Protein AF-A0A954FZ71-F1 (afdb_monomer_lite)

Structure (mmCIF, N/CA/C/O backbone):
data_AF-A0A954FZ71-F1
#
_entry.id   AF-A0A954FZ71-F1
#
loop_
_atom_site.group_PDB
_atom_site.id
_atom_site.type_symbol
_atom_site.label_atom_id
_atom_site.label_alt_id
_atom_site.label_comp_id
_atom_site.label_asym_id
_atom_site.label_entity_id
_atom_site.label_seq_id
_atom_site.pdbx_PDB_ins_code
_atom_site.Cartn_x
_atom_site.Cartn_y
_atom_site.Cartn_z
_atom_site.occupancy
_atom_site.B_iso_or_equiv
_atom_site.auth_seq_id
_atom_site.auth_comp_id
_atom_site.auth_asym_id
_atom_site.auth_atom_id
_atom_site.pdbx_PDB_model_num
ATOM 1 N N . MET A 1 1 ? -16.943 2.667 20.156 1.00 63.28 1 MET A N 1
ATOM 2 C CA . MET A 1 1 ? -15.566 3.129 20.426 1.00 63.28 1 MET A CA 1
ATOM 3 C C . MET A 1 1 ? -15.342 4.389 19.629 1.00 63.28 1 MET A C 1
ATOM 5 O O . MET A 1 1 ? -15.594 4.358 18.424 1.00 63.28 1 MET A O 1
ATOM 9 N N . ASN A 1 2 ? -14.928 5.472 20.284 1.00 74.81 2 ASN A N 1
ATOM 10 C CA . ASN A 1 2 ? -14.467 6.642 19.549 1.00 74.81 2 ASN A CA 1
ATOM 11 C C . ASN A 1 2 ? -13.213 6.246 18.766 1.00 74.81 2 ASN A C 1
ATOM 13 O O . ASN A 1 2 ? -12.483 5.338 19.165 1.00 74.81 2 ASN A O 1
ATOM 17 N N . GLN A 1 3 ? -12.969 6.883 17.618 1.00 68.75 3 GLN A N 1
ATOM 18 C CA . GLN A 1 3 ? -11.796 6.534 16.809 1.00 68.75 3 GLN A CA 1
ATOM 19 C C . GLN A 1 3 ? -10.477 6.708 17.577 1.00 68.75 3 GLN A C 1
ATOM 21 O O . GLN A 1 3 ? -9.546 5.955 17.324 1.00 68.75 3 GLN A O 1
ATOM 26 N N . GLN A 1 4 ? -10.433 7.644 18.528 1.00 75.44 4 GLN A N 1
ATOM 27 C CA . GLN A 1 4 ? -9.276 7.941 19.378 1.00 75.44 4 GLN A CA 1
ATOM 28 C C . GLN A 1 4 ? -8.941 6.839 20.398 1.00 75.44 4 GLN A C 1
ATOM 30 O O . GLN A 1 4 ? -7.842 6.848 20.939 1.00 75.44 4 GLN A O 1
ATOM 35 N N . ASP A 1 5 ? -9.844 5.880 20.637 1.00 85.88 5 ASP A N 1
ATOM 36 C CA . ASP A 1 5 ? -9.616 4.786 21.595 1.00 85.88 5 ASP A CA 1
ATOM 37 C C . ASP A 1 5 ? -8.957 3.553 20.943 1.00 85.88 5 ASP A C 1
ATOM 39 O O . ASP A 1 5 ? -8.672 2.562 21.618 1.00 85.88 5 ASP A O 1
ATOM 43 N N . ARG A 1 6 ? -8.778 3.553 19.614 1.00 92.50 6 ARG A N 1
ATOM 44 C CA . ARG A 1 6 ? -8.213 2.415 18.875 1.00 92.50 6 ARG A CA 1
ATOM 45 C C . ARG A 1 6 ? -6.689 2.468 18.884 1.00 92.50 6 ARG A C 1
ATOM 47 O O . ARG A 1 6 ? -6.098 3.537 18.801 1.00 92.50 6 ARG A O 1
ATOM 54 N N . ILE A 1 7 ? -6.059 1.293 18.908 1.00 97.25 7 ILE A N 1
ATOM 55 C CA . ILE A 1 7 ? -4.600 1.164 18.807 1.00 97.25 7 ILE A CA 1
ATOM 56 C C . ILE A 1 7 ? -4.120 1.795 17.491 1.00 97.25 7 ILE A C 1
ATOM 58 O O . ILE A 1 7 ? -4.714 1.561 16.433 1.00 97.25 7 ILE A O 1
ATOM 62 N N . LEU A 1 8 ? -3.034 2.567 17.565 1.00 97.12 8 LEU A N 1
ATOM 63 C CA . LEU A 1 8 ? -2.336 3.097 16.399 1.00 97.12 8 LEU A CA 1
ATOM 64 C C . LEU A 1 8 ? -1.422 2.017 15.805 1.00 97.12 8 LEU A C 1
ATOM 66 O O . LEU A 1 8 ? -0.449 1.603 16.430 1.00 97.12 8 LEU A O 1
ATOM 70 N N . LEU A 1 9 ? -1.742 1.575 14.592 1.00 98.06 9 LEU A N 1
ATOM 71 C CA . LEU A 1 9 ? -0.914 0.700 13.773 1.00 98.06 9 LEU A CA 1
ATOM 72 C C . LEU A 1 9 ? -0.105 1.561 12.800 1.00 98.06 9 LEU A C 1
ATOM 74 O O . LEU A 1 9 ? -0.665 2.156 11.877 1.00 98.06 9 LEU A O 1
ATOM 78 N N . ILE A 1 10 ? 1.204 1.622 13.020 1.00 98.31 10 ILE A N 1
ATOM 79 C CA . ILE A 1 10 ? 2.149 2.309 12.137 1.00 98.31 10 ILE A CA 1
ATOM 80 C C . ILE A 1 10 ? 2.736 1.272 11.180 1.00 98.31 10 ILE A C 1
ATOM 82 O O . ILE A 1 10 ? 3.198 0.221 11.624 1.00 98.31 10 ILE A O 1
ATOM 86 N N . LEU A 1 11 ? 2.664 1.545 9.880 1.00 98.50 11 LEU A N 1
ATOM 87 C CA . LEU A 1 11 ? 3.114 0.645 8.822 1.00 98.50 11 LEU A CA 1
ATOM 88 C C . LEU A 1 11 ? 4.249 1.291 8.032 1.00 98.50 11 LEU A C 1
ATOM 90 O O . LEU A 1 11 ? 4.089 2.403 7.536 1.00 98.50 11 LEU A O 1
ATOM 94 N N . ASP A 1 12 ? 5.343 0.558 7.873 1.00 98.44 12 ASP A N 1
ATOM 95 C CA . ASP A 1 12 ? 6.389 0.879 6.902 1.00 98.44 12 ASP A CA 1
ATOM 96 C C . ASP A 1 12 ? 5.860 0.702 5.463 1.00 98.44 12 ASP A C 1
ATOM 98 O O . ASP A 1 12 ? 4.846 0.031 5.245 1.00 98.44 12 ASP A O 1
ATOM 102 N N . ILE A 1 13 ? 6.517 1.305 4.472 1.00 97.38 13 ILE A N 1
ATOM 103 C CA . ILE A 1 13 ? 6.117 1.263 3.059 1.00 97.38 13 ILE A CA 1
ATOM 104 C C . ILE A 1 13 ? 6.877 0.174 2.304 1.00 97.38 13 ILE A C 1
ATOM 106 O O . ILE A 1 13 ? 6.251 -0.754 1.775 1.00 97.38 13 ILE A O 1
ATOM 110 N N . ASP A 1 14 ? 8.198 0.311 2.216 1.00 96.31 14 ASP A N 1
ATOM 111 C CA . ASP A 1 14 ? 9.030 -0.482 1.315 1.00 96.31 14 ASP A CA 1
ATOM 112 C C . ASP A 1 14 ? 9.196 -1.903 1.851 1.00 96.31 14 ASP A C 1
ATOM 114 O O . ASP A 1 14 ? 9.448 -2.130 3.026 1.00 96.31 14 ASP A O 1
ATOM 118 N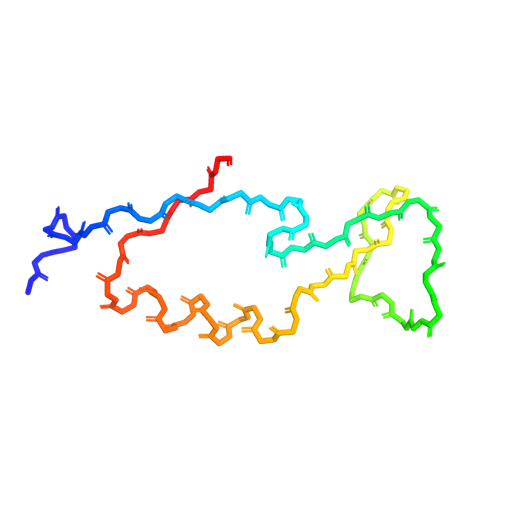 N . GLU A 1 15 ? 8.961 -2.891 0.990 1.00 97.12 15 GLU A N 1
ATOM 119 C CA . GLU A 1 15 ? 8.932 -4.324 1.325 1.00 97.12 15 GLU A CA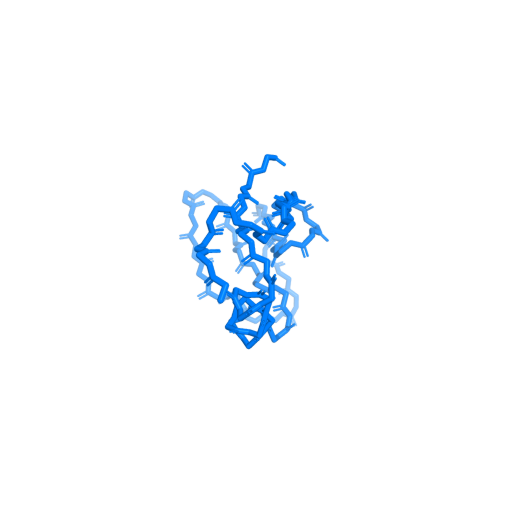 1
ATOM 120 C C . GLU A 1 15 ? 7.858 -4.727 2.366 1.00 97.12 15 GLU A C 1
ATOM 122 O O . GLU A 1 15 ? 7.635 -5.918 2.605 1.00 97.12 15 GLU A O 1
ATOM 127 N N . THR A 1 16 ? 7.095 -3.764 2.895 1.00 98.19 16 THR A N 1
ATOM 128 C CA . THR A 1 16 ? 5.977 -3.979 3.820 1.00 98.19 16 THR A CA 1
ATOM 129 C C . THR A 1 16 ? 4.622 -3.890 3.115 1.00 98.19 16 THR A C 1
ATOM 131 O O . THR A 1 16 ? 3.858 -4.865 3.137 1.00 98.19 16 THR A O 1
ATOM 134 N N . LEU A 1 17 ? 4.307 -2.758 2.476 1.00 98.50 17 LEU A N 1
ATOM 135 C CA . LEU A 1 17 ? 3.041 -2.523 1.760 1.00 98.50 17 LEU A CA 1
ATOM 136 C C . LEU A 1 17 ? 3.202 -2.634 0.247 1.00 98.50 17 LEU A C 1
ATOM 138 O O . LEU A 1 17 ? 2.278 -3.061 -0.451 1.00 98.50 17 LEU A O 1
ATOM 142 N N . LEU A 1 18 ? 4.372 -2.264 -0.260 1.00 98.00 18 LEU A N 1
ATOM 143 C CA . LEU A 1 18 ? 4.702 -2.321 -1.673 1.00 98.00 18 LEU A CA 1
ATOM 144 C C . LEU A 1 18 ? 6.182 -2.620 -1.869 1.00 98.00 18 LEU A C 1
ATOM 146 O O . LEU A 1 18 ? 6.988 -2.522 -0.953 1.00 98.00 18 LEU A O 1
ATOM 150 N N . TYR A 1 19 ? 6.534 -2.977 -3.091 1.00 98.38 19 TYR A N 1
ATOM 151 C CA . TYR A 1 19 ? 7.906 -3.079 -3.542 1.00 98.38 19 TYR A CA 1
ATOM 152 C C . TYR A 1 19 ? 8.083 -2.158 -4.746 1.00 98.38 19 TYR A C 1
ATOM 154 O O . TYR A 1 19 ? 7.376 -2.302 -5.744 1.00 98.38 19 TYR A O 1
ATOM 162 N N . ALA A 1 20 ? 9.004 -1.204 -4.658 1.00 98.00 20 ALA A N 1
ATOM 163 C CA . ALA A 1 20 ? 9.353 -0.311 -5.754 1.00 98.00 20 ALA A CA 1
ATOM 164 C C . ALA A 1 20 ? 10.763 -0.637 -6.257 1.00 98.00 20 ALA A C 1
ATOM 166 O O . ALA A 1 20 ? 11.701 -0.778 -5.480 1.00 98.00 20 ALA A O 1
ATOM 167 N N . THR A 1 21 ? 10.939 -0.751 -7.573 1.00 98.12 21 THR A N 1
ATOM 168 C CA . THR A 1 21 ? 12.254 -1.052 -8.160 1.00 98.12 21 THR A CA 1
ATOM 169 C C . THR A 1 21 ? 12.458 -0.333 -9.486 1.00 98.12 21 THR A C 1
ATOM 171 O O . THR A 1 21 ? 11.516 -0.118 -10.244 1.00 98.12 21 THR A O 1
ATOM 174 N N . GLY A 1 22 ? 13.700 0.053 -9.785 1.00 98.19 22 GLY A N 1
ATOM 175 C CA .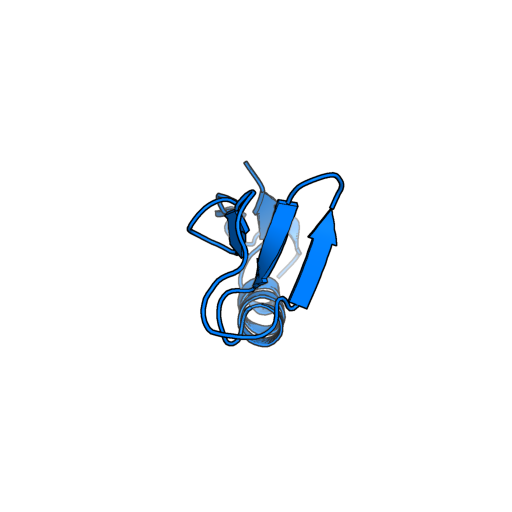 GLY A 1 22 ? 14.053 0.708 -11.050 1.00 98.19 22 GLY A CA 1
ATOM 176 C C . GLY A 1 22 ? 14.072 -0.237 -12.258 1.00 98.19 22 GLY A C 1
ATOM 177 O O . GLY A 1 22 ? 14.210 0.217 -13.392 1.00 98.19 22 GLY A O 1
ATOM 178 N N . ARG A 1 23 ? 13.954 -1.553 -12.042 1.00 97.62 23 ARG A N 1
ATOM 179 C CA . ARG A 1 23 ? 13.911 -2.562 -13.109 1.00 97.62 23 ARG A CA 1
ATOM 180 C C . ARG A 1 23 ? 12.606 -3.352 -13.030 1.00 97.62 23 ARG A C 1
ATOM 182 O O . ARG A 1 23 ? 12.207 -3.721 -11.929 1.00 97.62 23 ARG A O 1
ATOM 189 N N . PRO A 1 24 ? 11.944 -3.644 -14.159 1.00 97.38 24 PRO A N 1
ATOM 190 C CA . PRO A 1 24 ? 10.724 -4.435 -14.138 1.00 97.38 24 PRO A CA 1
ATOM 191 C C . PRO A 1 24 ? 11.002 -5.864 -13.648 1.00 97.38 24 PRO A C 1
ATOM 193 O O . PRO A 1 24 ? 12.070 -6.425 -13.901 1.00 97.38 24 PRO A O 1
ATOM 196 N N . LEU A 1 25 ? 10.030 -6.445 -12.950 1.00 96.69 25 LEU A N 1
ATOM 197 C CA . LEU A 1 25 ? 10.021 -7.847 -12.553 1.00 96.69 25 LEU A CA 1
ATOM 198 C C . LEU A 1 25 ? 9.421 -8.700 -13.675 1.00 96.69 25 LEU A C 1
ATOM 200 O O . LEU A 1 25 ? 8.893 -8.184 -14.657 1.00 96.69 25 LEU A O 1
ATOM 204 N N . ASN A 1 26 ? 9.444 -10.022 -13.503 1.00 97.25 26 ASN A N 1
ATOM 205 C CA . ASN A 1 26 ? 8.816 -10.965 -14.435 1.00 97.25 26 ASN A CA 1
ATOM 206 C C . ASN A 1 26 ? 7.280 -11.041 -14.273 1.00 97.25 26 ASN A C 1
ATOM 208 O O . ASN A 1 26 ? 6.687 -12.117 -14.323 1.00 97.25 26 ASN A O 1
ATOM 212 N N . ARG A 1 27 ? 6.649 -9.902 -13.982 1.00 96.31 27 ARG A N 1
ATOM 213 C CA . ARG A 1 27 ? 5.202 -9.688 -13.951 1.00 96.31 27 ARG A CA 1
ATOM 214 C C . ARG A 1 27 ? 4.922 -8.212 -14.181 1.00 96.31 27 ARG A C 1
ATOM 216 O O . ARG A 1 27 ? 5.787 -7.375 -13.912 1.00 96.31 27 ARG A O 1
ATOM 223 N N . ASP A 1 28 ? 3.704 -7.898 -14.597 1.00 97.81 28 ASP A N 1
ATOM 224 C CA . ASP A 1 28 ? 3.295 -6.509 -14.738 1.00 97.81 28 ASP A CA 1
ATOM 225 C C . ASP A 1 28 ? 3.331 -5.783 -13.389 1.00 97.81 28 ASP A C 1
ATOM 227 O O . ASP A 1 28 ? 3.033 -6.338 -12.323 1.00 97.81 28 ASP A O 1
ATOM 231 N N . HIS A 1 29 ? 3.767 -4.531 -13.463 1.00 98.25 29 HIS A N 1
ATOM 232 C CA . HIS A 1 29 ? 3.748 -3.592 -12.355 1.00 98.25 29 HIS A CA 1
ATOM 233 C C . HIS A 1 29 ? 2.336 -3.040 -12.191 1.00 98.25 29 HIS A C 1
ATOM 235 O O . HIS A 1 29 ? 1.615 -2.880 -13.174 1.00 98.25 29 HIS A O 1
ATOM 241 N N . ASP A 1 30 ? 1.962 -2.710 -10.960 1.00 98.38 30 ASP A N 1
ATOM 242 C CA . ASP A 1 30 ? 0.644 -2.150 -10.671 1.00 98.38 30 ASP A CA 1
ATOM 243 C C . ASP A 1 30 ? 0.562 -0.689 -11.141 1.00 98.38 30 ASP A C 1
ATOM 245 O O . ASP A 1 30 ? -0.454 -0.255 -11.680 1.00 98.38 30 ASP A O 1
ATOM 249 N N . PHE A 1 31 ? 1.650 0.072 -10.975 1.00 97.88 31 PHE A N 1
ATOM 250 C CA . PHE A 1 31 ? 1.802 1.423 -11.524 1.00 97.88 31 PHE A CA 1
ATOM 251 C C . PHE A 1 31 ? 3.273 1.868 -11.532 1.00 97.88 31 PHE A C 1
ATOM 253 O O . PHE A 1 31 ? 4.163 1.173 -11.036 1.00 97.88 31 PHE A O 1
ATOM 260 N N . LYS A 1 32 ? 3.547 3.030 -12.135 1.00 97.69 32 LYS A N 1
ATOM 261 C CA . LYS A 1 32 ? 4.870 3.669 -12.135 1.00 97.69 32 LYS A CA 1
ATOM 262 C C . LYS A 1 32 ? 4.852 4.966 -11.343 1.00 97.69 32 LYS A C 1
ATOM 264 O O . LYS A 1 32 ? 3.918 5.752 -11.476 1.00 97.69 32 LYS A O 1
ATOM 269 N N . ILE A 1 33 ? 5.923 5.212 -10.592 1.00 96.50 33 ILE A N 1
ATOM 270 C CA . ILE A 1 33 ? 6.210 6.506 -9.963 1.00 96.50 33 ILE A CA 1
ATOM 271 C C . ILE A 1 33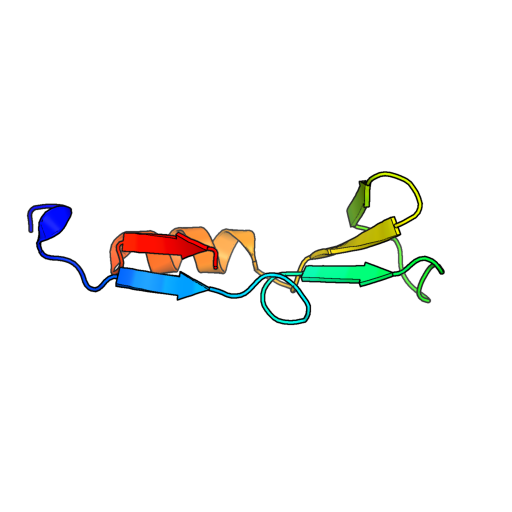 ? 7.638 6.902 -10.329 1.00 96.50 33 ILE A C 1
ATOM 273 O O . ILE A 1 33 ? 8.596 6.236 -9.941 1.00 96.50 33 ILE A O 1
ATOM 277 N N . GLY A 1 34 ? 7.791 7.989 -11.088 1.00 96.19 34 GLY A N 1
ATOM 278 C CA . GLY A 1 34 ? 9.096 8.405 -11.602 1.00 96.19 34 GLY A CA 1
ATOM 279 C C . GLY A 1 34 ? 9.769 7.281 -12.398 1.00 96.19 34 GLY A C 1
ATOM 280 O O . GLY A 1 34 ? 9.191 6.751 -13.346 1.00 96.19 34 GLY A O 1
ATOM 281 N N . SER A 1 35 ? 10.985 6.908 -11.998 1.00 97.06 35 SER A N 1
ATOM 282 C CA . SER A 1 35 ? 11.757 5.805 -12.584 1.00 97.06 35 SER A CA 1
ATOM 283 C C . SER A 1 35 ? 11.448 4.426 -11.984 1.00 97.06 35 SER A C 1
ATOM 285 O O . SER A 1 35 ? 12.060 3.443 -12.402 1.00 97.06 35 SER A O 1
ATOM 287 N N . TYR A 1 36 ? 10.523 4.328 -11.027 1.00 98.19 36 TYR A N 1
ATOM 288 C CA . TYR A 1 36 ? 10.227 3.089 -10.313 1.00 98.19 36 TYR A CA 1
ATOM 289 C C . TYR A 1 36 ? 8.976 2.392 -10.852 1.00 98.19 36 TYR A C 1
ATOM 291 O O . TYR A 1 36 ? 7.922 3.002 -11.045 1.00 98.19 36 TYR A O 1
ATOM 299 N N . PHE A 1 37 ? 9.101 1.082 -11.043 1.00 98.56 37 PHE A N 1
ATOM 300 C CA . PHE A 1 37 ? 8.00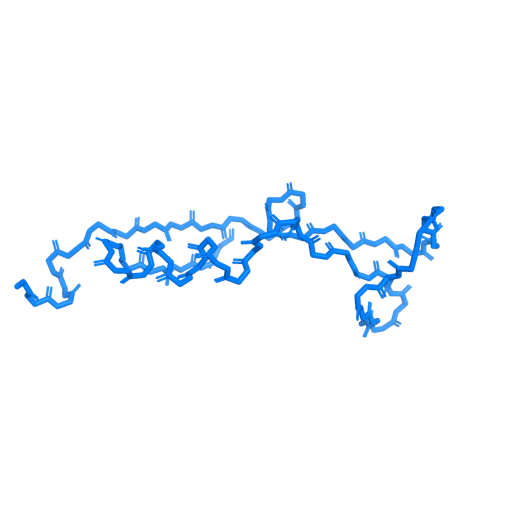6 0.140 -11.225 1.00 98.56 37 PHE A CA 1
ATOM 301 C C . PHE A 1 37 ? 7.532 -0.295 -9.838 1.00 98.56 37 PHE A C 1
ATOM 303 O O . PHE A 1 37 ? 8.330 -0.824 -9.060 1.00 98.56 37 PHE A O 1
ATOM 310 N N . VAL A 1 38 ? 6.264 -0.046 -9.521 1.00 98.44 38 VAL A N 1
ATOM 311 C CA . VAL A 1 38 ? 5.694 -0.304 -8.198 1.00 98.44 38 VAL A CA 1
ATOM 312 C C . VAL A 1 38 ? 4.806 -1.535 -8.242 1.00 98.44 38 VAL A C 1
ATOM 314 O O . VAL A 1 38 ? 3.980 -1.704 -9.139 1.00 98.44 38 VAL A O 1
ATOM 317 N N . TYR A 1 39 ? 4.991 -2.382 -7.241 1.00 98.56 39 TYR A N 1
ATOM 318 C CA . TYR A 1 39 ? 4.294 -3.637 -7.057 1.00 98.56 39 TYR A CA 1
ATOM 319 C C . TYR A 1 39 ? 3.626 -3.614 -5.690 1.00 98.56 39 TYR A C 1
ATOM 321 O O . TYR A 1 39 ? 4.303 -3.627 -4.664 1.00 98.56 39 TYR A O 1
ATOM 329 N N . LEU A 1 40 ? 2.302 -3.581 -5.655 1.00 98.44 40 LEU A N 1
ATOM 330 C CA . LEU A 1 40 ? 1.566 -3.654 -4.404 1.00 98.44 40 LEU A CA 1
ATOM 331 C C . LEU A 1 40 ? 1.687 -5.061 -3.817 1.00 98.44 40 LEU A C 1
ATOM 333 O O . LEU A 1 40 ? 1.733 -6.066 -4.540 1.00 98.44 40 LEU A O 1
ATOM 337 N N . ARG A 1 41 ? 1.716 -5.146 -2.485 1.00 98.12 41 ARG A N 1
ATOM 338 C CA . ARG A 1 41 ? 1.600 -6.435 -1.808 1.00 98.12 41 ARG A CA 1
ATOM 339 C C . ARG A 1 41 ? 0.225 -7.040 -2.122 1.00 98.12 41 ARG A C 1
ATOM 341 O O . ARG A 1 41 ? -0.779 -6.323 -2.043 1.00 98.12 41 ARG A O 1
ATOM 348 N N . PRO A 1 42 ? 0.139 -8.340 -2.463 1.00 97.88 42 PRO A N 1
ATOM 349 C CA . PRO A 1 42 ? -1.148 -8.990 -2.676 1.00 97.88 42 PRO A CA 1
ATOM 350 C C . PRO A 1 42 ? -2.103 -8.729 -1.505 1.00 97.88 42 PRO A C 1
ATOM 352 O O . PRO A 1 42 ? -1.697 -8.810 -0.346 1.00 97.88 42 PRO A O 1
ATOM 355 N N . PHE A 1 43 ? -3.360 -8.407 -1.821 1.00 98.25 43 PHE A N 1
ATOM 356 C CA . PHE A 1 43 ? -4.421 -8.073 -0.858 1.00 98.25 43 PHE A CA 1
ATOM 357 C C . PHE A 1 43 ? -4.223 -6.776 -0.053 1.00 98.25 43 PHE A C 1
ATOM 359 O O . PHE A 1 43 ? -4.935 -6.572 0.927 1.00 98.25 43 PHE A O 1
ATOM 366 N N . LEU A 1 44 ? -3.323 -5.866 -0.455 1.00 98.31 44 LEU A N 1
ATOM 367 C CA . LEU A 1 44 ? -3.078 -4.608 0.268 1.00 98.31 44 LEU A CA 1
ATOM 368 C C . LEU A 1 44 ? -4.365 -3.815 0.562 1.00 98.31 44 LEU A C 1
ATOM 370 O O . LEU A 1 44 ? -4.564 -3.344 1.681 1.00 98.31 44 LEU A O 1
ATOM 374 N N . ILE A 1 45 ? -5.258 -3.685 -0.421 1.00 98.12 45 ILE A N 1
ATOM 375 C CA . ILE A 1 45 ? -6.506 -2.927 -0.260 1.00 98.12 45 ILE A CA 1
ATOM 376 C C . ILE A 1 45 ? -7.435 -3.592 0.762 1.00 98.12 45 ILE A C 1
ATOM 378 O O . ILE A 1 45 ? -7.942 -2.914 1.658 1.00 98.12 45 ILE A O 1
ATOM 382 N N . ASP A 1 46 ? -7.619 -4.911 0.679 1.00 98.50 46 ASP A N 1
ATOM 383 C CA . ASP A 1 46 ? -8.441 -5.662 1.632 1.00 98.50 46 ASP A CA 1
ATOM 384 C C . ASP A 1 46 ? -7.839 -5.634 3.036 1.00 98.50 46 ASP A C 1
ATOM 386 O O . ASP A 1 46 ? -8.556 -5.412 4.013 1.00 98.50 46 ASP A O 1
ATOM 390 N N . PHE A 1 47 ? -6.516 -5.754 3.145 1.00 98.44 47 PHE A N 1
ATOM 391 C CA . PHE A 1 47 ? -5.791 -5.602 4.400 1.00 98.44 47 PHE A CA 1
ATOM 3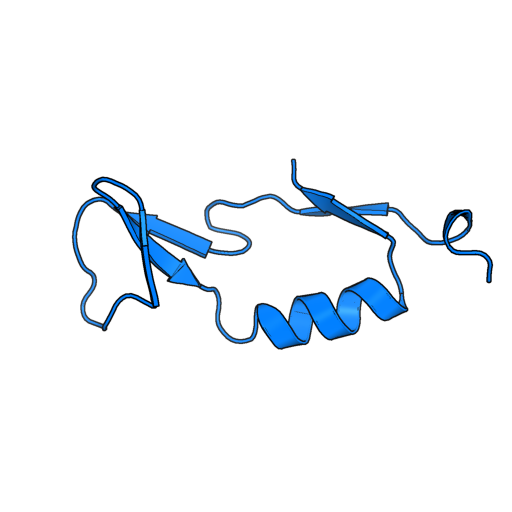92 C C . PHE A 1 47 ? -6.052 -4.231 5.037 1.00 98.44 47 PHE A C 1
ATOM 394 O O . PHE A 1 47 ? -6.486 -4.174 6.186 1.00 98.44 47 PHE A O 1
ATOM 401 N N . LEU A 1 48 ? -5.884 -3.127 4.300 1.00 98.38 48 LEU A N 1
ATOM 402 C CA . LEU A 1 48 ? -6.133 -1.775 4.817 1.00 98.38 48 LEU A CA 1
ATOM 403 C C . LEU A 1 48 ? -7.617 -1.537 5.146 1.00 98.38 48 LEU A C 1
ATOM 405 O O . LEU A 1 48 ? -7.941 -0.812 6.091 1.00 98.38 48 LEU A O 1
ATOM 409 N N . ASN A 1 49 ? -8.536 -2.131 4.376 1.00 98.19 49 ASN A N 1
ATOM 410 C CA . ASN A 1 49 ? -9.978 -2.101 4.643 1.00 98.19 49 ASN A CA 1
ATOM 411 C C . ASN A 1 49 ? -10.342 -2.847 5.933 1.00 98.19 49 ASN A C 1
ATOM 413 O O . ASN A 1 49 ? -11.227 -2.404 6.664 1.00 98.19 49 ASN A O 1
ATOM 417 N N . GLN A 1 50 ? -9.677 -3.964 6.223 1.00 98.06 50 GLN A N 1
ATOM 418 C CA . GLN A 1 50 ? -9.906 -4.742 7.437 1.00 98.06 50 GLN A CA 1
ATOM 419 C C . GLN A 1 50 ? -9.209 -4.107 8.642 1.00 98.06 50 GLN A C 1
ATOM 421 O O . GLN A 1 50 ? -9.847 -3.893 9.670 1.00 98.06 50 GLN A O 1
ATOM 426 N N . ALA A 1 51 ? -7.943 -3.714 8.509 1.00 97.12 51 ALA A N 1
ATOM 427 C CA . ALA A 1 51 ? -7.162 -3.104 9.580 1.00 97.12 51 ALA A CA 1
ATOM 428 C C . ALA A 1 51 ? -7.827 -1.827 10.116 1.00 97.12 51 ALA A C 1
ATOM 430 O O . ALA A 1 51 ? -7.984 -1.689 11.327 1.00 97.12 51 ALA A O 1
ATOM 431 N N . ARG A 1 52 ? -8.342 -0.940 9.248 1.00 95.88 52 ARG A N 1
ATOM 432 C CA . ARG A 1 52 ? -8.983 0.320 9.687 1.00 95.88 52 ARG A CA 1
ATOM 433 C C . ARG A 1 52 ? -10.254 0.119 10.525 1.00 95.88 52 ARG A C 1
ATOM 435 O O . ARG A 1 52 ? -10.724 1.053 11.175 1.00 95.88 52 ARG A O 1
ATOM 442 N N . LYS A 1 53 ? -10.861 -1.077 10.490 1.00 95.38 53 LYS A N 1
ATOM 443 C CA . LYS A 1 53 ? -12.017 -1.412 11.341 1.00 95.38 53 LYS A CA 1
ATOM 444 C C . LYS A 1 53 ? -11.604 -1.560 12.806 1.00 95.38 53 LYS A C 1
ATOM 446 O O . LYS A 1 53 ? -12.421 -1.288 13.684 1.00 95.38 53 LYS A O 1
ATOM 451 N N . HIS A 1 54 ? -10.349 -1.936 13.055 1.00 95.06 54 HIS A N 1
ATOM 452 C CA . HIS A 1 54 ? -9.810 -2.254 14.379 1.00 95.06 54 HIS A CA 1
ATOM 453 C C . HIS A 1 54 ? -8.769 -1.236 14.870 1.00 95.06 54 HIS A C 1
ATOM 455 O O . HIS A 1 54 ? -8.703 -0.971 16.067 1.00 95.06 54 HIS A O 1
ATOM 461 N N . PHE A 1 55 ? -8.013 -0.626 13.957 1.00 97.00 55 PHE A N 1
ATOM 462 C CA . PHE A 1 55 ? -6.872 0.241 14.250 1.00 97.00 55 PHE A CA 1
ATOM 463 C C . PHE A 1 55 ? -7.053 1.641 13.659 1.00 97.00 55 PHE A C 1
ATOM 465 O O . PHE A 1 55 ? -7.749 1.818 12.655 1.00 97.00 55 PHE A O 1
ATOM 472 N N . GLN A 1 56 ? -6.386 2.631 14.253 1.00 96.75 56 GLN A N 1
ATOM 473 C CA . GLN A 1 56 ? -5.991 3.835 13.520 1.00 96.75 56 GLN A CA 1
ATOM 474 C C . GLN A 1 56 ? -4.738 3.490 12.713 1.00 96.75 56 GLN A C 1
ATOM 476 O O . GLN A 1 56 ? -3.860 2.808 13.232 1.00 96.75 56 GLN A O 1
ATOM 481 N N . ILE A 1 57 ? -4.657 3.916 11.455 1.00 97.06 57 ILE A N 1
ATOM 482 C CA . ILE A 1 57 ? -3.528 3.577 10.580 1.00 97.06 57 ILE A CA 1
ATOM 483 C C . ILE A 1 57 ? -2.707 4.834 10.319 1.00 97.06 57 ILE A C 1
ATOM 485 O O . ILE A 1 57 ? -3.264 5.865 9.941 1.00 97.06 57 ILE A O 1
ATOM 489 N N . ALA A 1 58 ? -1.396 4.717 10.481 1.00 97.25 58 ALA A N 1
ATOM 490 C CA . ALA A 1 58 ? -0.416 5.696 10.039 1.00 97.25 58 ALA A CA 1
ATOM 491 C C . ALA A 1 58 ? 0.696 4.998 9.250 1.00 97.25 58 ALA A C 1
ATOM 493 O O . ALA A 1 58 ? 0.836 3.775 9.298 1.00 97.25 58 ALA A O 1
ATOM 494 N N . VAL A 1 59 ? 1.476 5.792 8.528 1.00 97.75 59 VAL A N 1
ATOM 495 C CA . VAL A 1 59 ? 2.643 5.335 7.778 1.00 97.75 59 VAL A CA 1
ATOM 496 C C . VAL A 1 59 ? 3.867 6.039 8.345 1.00 97.75 59 VAL A C 1
ATOM 498 O O . VAL A 1 59 ? 3.794 7.246 8.595 1.00 97.75 59 VAL A O 1
ATOM 501 N N . TRP A 1 60 ? 4.943 5.292 8.571 1.00 95.94 60 TRP A N 1
ATOM 502 C CA . TRP A 1 60 ? 6.246 5.825 8.963 1.00 95.94 60 TRP A CA 1
ATOM 503 C C . TRP A 1 60 ? 7.326 5.022 8.258 1.00 95.94 60 TRP A C 1
ATOM 505 O O . TRP A 1 60 ? 7.329 3.790 8.455 1.00 95.94 60 TRP A O 1
#

Foldseek 3Di:
DPQVVAAEDEFEDDPTFKHWDLDDDPDQAPDDDDSIRIHGDPCSVVVVVVCSVRHHYHYD

Radius of gyration: 14.27 Å; chains: 1; bounding box: 30×19×36 Å

Sequence (60 aa):
MNQQDRILLILDIDETLLYATGRPLNRDHDFKIGSYFVYLRPFLIDFLNQARKHFQIAVW

Secondary structure (DSSP, 8-state):
--GGGS-EEEE--BTTTEEEESS--SS--SEEETTEEEEEPTTHHHHHHHHHHHSEEEE-

pLDDT: mean 95.52, std 7.03, range [63.28, 98.56]